Protein AF-A0A497PAF9-F1 (afdb_monomer_lite)

Structure (mmCIF, N/CA/C/O backbone):
data_AF-A0A497PAF9-F1
#
_entry.id   AF-A0A497PAF9-F1
#
loop_
_atom_site.group_PDB
_atom_site.id
_atom_site.type_symbol
_atom_site.label_atom_id
_atom_site.label_alt_id
_atom_site.label_comp_id
_atom_site.label_asym_id
_atom_site.label_entity_id
_atom_site.label_seq_id
_atom_site.pdbx_PDB_ins_code
_atom_site.Cartn_x
_atom_site.Cartn_y
_atom_site.Cartn_z
_atom_site.occupancy
_atom_site.B_iso_or_equiv
_atom_site.auth_seq_id
_atom_site.auth_comp_id
_atom_site.auth_asym_id
_atom_site.auth_atom_id
_atom_site.pdbx_PDB_model_num
ATOM 1 N N . MET A 1 1 ? -5.272 15.429 14.219 1.00 51.84 1 MET A N 1
ATOM 2 C CA . MET A 1 1 ? -5.024 14.332 13.254 1.00 51.84 1 MET A CA 1
ATOM 3 C C . MET A 1 1 ? -3.527 14.137 13.136 1.00 51.84 1 MET A C 1
ATOM 5 O O . MET A 1 1 ? -2.865 14.994 12.564 1.00 51.84 1 MET A O 1
ATOM 9 N N . ASP A 1 2 ? -3.002 13.036 13.663 1.00 63.50 2 ASP A N 1
ATOM 10 C CA . ASP A 1 2 ? -1.600 12.676 13.465 1.00 63.50 2 ASP A CA 1
ATOM 11 C C . ASP A 1 2 ? -1.443 11.934 12.138 1.00 63.50 2 ASP A C 1
ATOM 13 O O . ASP A 1 2 ? -2.053 10.882 11.912 1.00 63.50 2 ASP A O 1
ATOM 17 N N . VAL A 1 3 ? -0.644 12.513 11.240 1.00 70.69 3 VAL A N 1
ATOM 18 C CA . VAL A 1 3 ? -0.299 11.922 9.945 1.00 70.69 3 VAL A CA 1
ATOM 19 C C . VAL A 1 3 ? 1.195 11.650 9.936 1.00 70.69 3 VAL A C 1
ATOM 21 O O . VAL A 1 3 ? 2.007 12.558 9.771 1.00 70.69 3 VAL A O 1
ATOM 24 N N . THR A 1 4 ? 1.565 10.384 10.072 1.00 79.50 4 THR A N 1
ATOM 25 C CA . THR A 1 4 ? 2.948 9.945 9.922 1.00 79.50 4 THR A CA 1
ATOM 26 C C . THR A 1 4 ? 3.205 9.601 8.463 1.00 79.50 4 THR A C 1
ATOM 28 O O . THR A 1 4 ? 2.485 8.813 7.845 1.00 79.50 4 THR A O 1
ATOM 31 N N . ARG A 1 5 ? 4.253 10.194 7.894 1.00 81.50 5 ARG A N 1
ATOM 32 C CA . ARG A 1 5 ? 4.698 9.929 6.525 1.00 81.50 5 ARG A CA 1
ATOM 33 C C . ARG A 1 5 ? 6.059 9.269 6.589 1.00 81.50 5 ARG A C 1
ATOM 35 O O . ARG A 1 5 ? 6.952 9.790 7.248 1.00 81.50 5 ARG A O 1
ATOM 42 N N . ASN A 1 6 ? 6.207 8.136 5.920 1.00 81.06 6 ASN A N 1
ATOM 43 C CA . ASN A 1 6 ? 7.477 7.437 5.836 1.00 81.06 6 ASN A CA 1
ATOM 44 C C . ASN A 1 6 ? 7.742 7.033 4.385 1.00 81.06 6 ASN A C 1
ATOM 46 O O . ASN A 1 6 ? 6.886 6.436 3.729 1.00 81.06 6 ASN A O 1
ATOM 50 N N . GLU A 1 7 ? 8.911 7.395 3.871 1.00 83.31 7 GLU A N 1
ATOM 51 C CA . GLU A 1 7 ? 9.365 7.019 2.537 1.00 83.31 7 GLU A CA 1
ATOM 52 C C . GLU A 1 7 ? 10.532 6.053 2.679 1.00 83.31 7 GLU A C 1
ATOM 54 O O . GLU A 1 7 ? 11.501 6.322 3.384 1.00 83.31 7 GLU A O 1
ATOM 59 N N . LEU A 1 8 ? 10.430 4.920 1.997 1.00 82.38 8 LEU A N 1
ATOM 60 C CA . LEU A 1 8 ? 11.410 3.859 2.070 1.00 82.38 8 LEU A CA 1
ATOM 61 C C . LEU A 1 8 ? 11.698 3.341 0.666 1.00 82.38 8 LEU A C 1
ATOM 63 O O . LEU A 1 8 ? 10.792 3.024 -0.105 1.00 82.38 8 LEU A O 1
ATOM 67 N N . VAL A 1 9 ? 12.978 3.270 0.315 1.00 82.88 9 VAL A N 1
ATOM 68 C CA . VAL A 1 9 ? 13.419 2.706 -0.962 1.00 82.88 9 VAL A CA 1
ATOM 69 C C . VAL A 1 9 ? 13.842 1.270 -0.710 1.00 82.88 9 VAL A C 1
ATOM 71 O O . VAL A 1 9 ? 14.755 1.011 0.068 1.00 82.88 9 VAL A O 1
ATOM 74 N N . LEU A 1 10 ? 13.157 0.332 -1.354 1.00 82.44 10 LEU A N 1
ATOM 75 C CA . LEU A 1 10 ? 13.410 -1.095 -1.234 1.00 82.44 10 LEU A CA 1
ATOM 76 C C . LEU A 1 10 ? 13.972 -1.641 -2.540 1.00 82.44 10 LEU A C 1
ATOM 78 O O . LEU A 1 10 ? 13.489 -1.338 -3.630 1.00 82.44 10 LEU A O 1
ATOM 82 N N . HIS A 1 11 ? 14.959 -2.521 -2.428 1.00 82.00 11 HIS A N 1
ATOM 83 C CA . HIS A 1 11 ? 15.506 -3.250 -3.567 1.00 82.00 11 HIS A CA 1
ATOM 84 C C . HIS A 1 11 ? 14.676 -4.508 -3.867 1.00 82.00 11 HIS A C 1
ATOM 86 O O . HIS A 1 11 ? 15.163 -5.631 -3.777 1.00 82.00 11 HIS A O 1
ATOM 92 N N . TRP A 1 12 ? 13.385 -4.325 -4.155 1.00 82.12 12 TRP A N 1
ATOM 93 C CA . TRP A 1 12 ? 12.446 -5.411 -4.447 1.00 82.12 12 TRP A CA 1
ATOM 94 C C . TRP A 1 12 ? 11.593 -5.062 -5.670 1.00 82.12 12 TRP A C 1
ATOM 96 O O . TRP A 1 12 ? 11.349 -3.889 -5.943 1.00 82.12 12 TRP A O 1
ATOM 106 N N . ASN A 1 13 ? 11.105 -6.077 -6.388 1.00 84.06 13 ASN A N 1
ATOM 107 C CA . ASN A 1 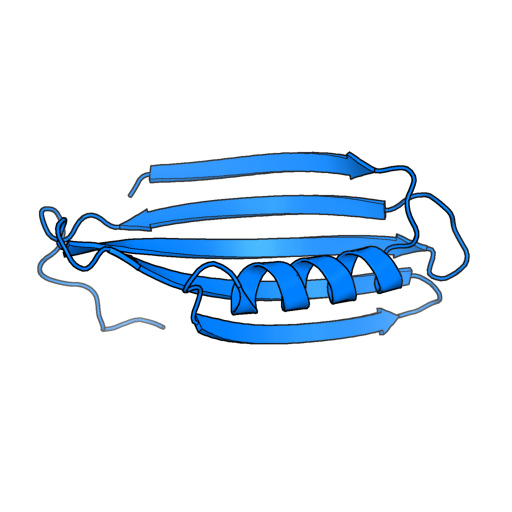13 ? 10.137 -5.890 -7.467 1.00 84.06 13 ASN A CA 1
ATOM 108 C C . ASN A 1 13 ? 8.825 -5.238 -6.947 1.00 84.06 13 ASN A C 1
ATOM 110 O O . ASN A 1 13 ? 8.155 -5.804 -6.071 1.00 84.06 13 ASN A O 1
ATOM 114 N N . PRO A 1 14 ? 8.407 -4.085 -7.493 1.00 85.50 14 PRO A N 1
ATOM 115 C CA . PRO A 1 14 ? 7.270 -3.326 -6.971 1.00 85.50 14 PRO A CA 1
ATOM 116 C C . PRO A 1 14 ? 5.936 -4.093 -7.042 1.00 85.50 14 PRO A C 1
ATOM 118 O O . PRO A 1 14 ? 5.116 -3.980 -6.129 1.00 85.50 14 PRO A O 1
ATOM 121 N N . ARG A 1 15 ? 5.744 -4.951 -8.053 1.00 84.38 15 ARG A N 1
ATOM 122 C CA . ARG A 1 15 ? 4.538 -5.780 -8.219 1.00 84.38 15 ARG A CA 1
ATOM 123 C C . ARG A 1 15 ? 4.430 -6.854 -7.140 1.00 84.38 15 ARG A C 1
ATOM 125 O O . ARG A 1 15 ? 3.366 -7.060 -6.554 1.00 84.38 15 ARG A O 1
ATOM 132 N N . VAL A 1 16 ? 5.547 -7.517 -6.841 1.00 86.94 16 VAL A N 1
ATOM 133 C CA . VAL A 1 16 ? 5.610 -8.521 -5.767 1.00 86.94 16 VAL A CA 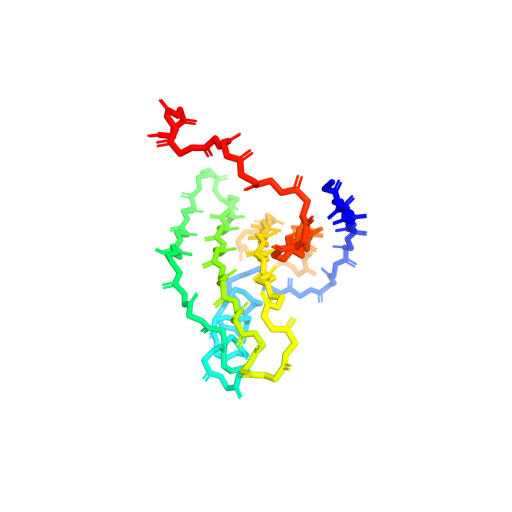1
ATOM 134 C C . VAL A 1 16 ? 5.384 -7.854 -4.414 1.00 86.94 16 VAL A C 1
ATOM 136 O O . VAL A 1 16 ? 4.646 -8.383 -3.582 1.00 86.94 16 VAL A O 1
ATOM 139 N N . LEU A 1 17 ? 5.976 -6.675 -4.204 1.00 87.31 17 LEU A N 1
ATOM 140 C CA . LEU A 1 17 ? 5.805 -5.916 -2.971 1.00 87.31 17 LEU A CA 1
ATOM 141 C C . LEU A 1 17 ? 4.336 -5.526 -2.751 1.00 87.31 17 LEU A C 1
ATOM 143 O O . LEU A 1 17 ? 3.802 -5.738 -1.665 1.00 87.31 17 LEU A O 1
ATOM 147 N N . PHE A 1 18 ? 3.665 -5.043 -3.800 1.00 87.94 18 PHE A N 1
ATOM 148 C CA . PHE A 1 18 ? 2.239 -4.718 -3.773 1.00 87.94 18 PHE A CA 1
ATOM 149 C C . PHE A 1 18 ? 1.383 -5.926 -3.375 1.00 87.94 18 PHE A C 1
ATOM 151 O O . PHE A 1 18 ? 0.555 -5.831 -2.469 1.00 87.94 18 PHE A O 1
ATOM 158 N N . SER A 1 19 ? 1.625 -7.090 -3.985 1.00 87.94 19 SER A N 1
ATOM 159 C CA . SER A 1 19 ? 0.891 -8.315 -3.650 1.00 87.94 19 SER A CA 1
ATOM 160 C C . SER A 1 19 ? 1.132 -8.765 -2.205 1.00 87.94 19 SER A C 1
ATOM 162 O O . SER A 1 19 ? 0.189 -9.162 -1.518 1.00 87.94 19 SER A O 1
ATOM 164 N N . LYS A 1 20 ? 2.377 -8.681 -1.716 1.00 88.19 20 LYS A N 1
ATOM 165 C CA . LYS A 1 20 ? 2.719 -9.018 -0.325 1.00 88.19 20 LYS A CA 1
ATOM 166 C C . LYS A 1 20 ? 2.033 -8.090 0.670 1.00 88.19 20 LYS A C 1
ATOM 168 O O . LYS A 1 20 ? 1.515 -8.557 1.679 1.00 88.19 20 LYS A O 1
ATOM 173 N N . ILE A 1 21 ? 1.995 -6.794 0.376 1.00 86.44 21 ILE A N 1
ATOM 174 C CA . ILE A 1 21 ? 1.325 -5.806 1.224 1.00 86.44 21 ILE A CA 1
ATOM 175 C C . ILE A 1 21 ? -0.181 -6.070 1.257 1.00 86.44 21 ILE A C 1
ATOM 177 O O . ILE A 1 21 ? -0.771 -6.078 2.332 1.00 86.44 21 ILE A O 1
ATOM 181 N N . LYS A 1 22 ? -0.798 -6.384 0.114 1.00 85.94 22 LYS A N 1
ATOM 182 C CA . LYS A 1 22 ? -2.217 -6.762 0.062 1.00 85.94 22 LYS A CA 1
ATOM 183 C C . LYS A 1 22 ? -2.518 -7.971 0.960 1.00 85.94 22 LYS A C 1
ATOM 185 O O . LYS A 1 22 ? -3.473 -7.935 1.732 1.00 85.94 22 LYS A O 1
ATOM 190 N N . ALA A 1 23 ? -1.677 -9.005 0.908 1.00 86.75 23 ALA A N 1
ATOM 191 C CA . ALA A 1 23 ? -1.801 -10.171 1.782 1.00 86.75 23 ALA A CA 1
ATOM 192 C C . ALA A 1 23 ? -1.586 -9.818 3.266 1.00 86.75 23 ALA A C 1
ATOM 194 O O . ALA A 1 23 ? -2.315 -10.303 4.126 1.00 86.75 23 ALA A O 1
ATOM 195 N N . PHE A 1 24 ? -0.632 -8.936 3.576 1.00 84.75 24 PHE A N 1
ATOM 196 C CA . PHE A 1 24 ? -0.378 -8.471 4.942 1.00 84.75 24 PHE A CA 1
ATOM 197 C C . PHE A 1 24 ? -1.565 -7.707 5.540 1.00 84.75 24 PHE A C 1
ATOM 199 O O . PHE A 1 24 ? -1.862 -7.852 6.721 1.00 84.75 24 PHE A O 1
ATOM 206 N N . PHE A 1 25 ? -2.272 -6.911 4.737 1.00 83.62 25 PHE A N 1
ATOM 207 C CA . PHE A 1 25 ? -3.460 -6.192 5.203 1.00 83.62 25 PHE A CA 1
ATOM 208 C C . PHE A 1 25 ? -4.581 -7.167 5.572 1.00 83.62 25 PHE A C 1
ATOM 210 O O . PHE A 1 25 ? -5.160 -7.053 6.653 1.00 83.62 25 PHE A O 1
ATOM 217 N N . ALA A 1 26 ? -4.808 -8.180 4.729 1.00 79.19 26 ALA A N 1
ATOM 218 C CA . ALA A 1 26 ? -5.798 -9.221 4.986 1.00 79.19 26 ALA A CA 1
ATOM 219 C C . ALA A 1 26 ? -5.518 -10.011 6.280 1.00 79.19 26 ALA A C 1
ATOM 221 O O . ALA A 1 26 ? -6.456 -10.408 6.964 1.00 79.19 26 ALA A O 1
ATOM 222 N N . THR A 1 27 ? -4.250 -10.204 6.663 1.00 82.62 27 THR A N 1
ATOM 223 C CA . THR A 1 27 ? -3.887 -10.935 7.893 1.00 82.62 27 THR A CA 1
ATOM 224 C C . THR A 1 27 ? -3.892 -10.077 9.161 1.00 82.62 27 THR A C 1
ATOM 226 O O . THR A 1 27 ? -3.840 -10.619 10.263 1.00 82.62 27 THR A O 1
ATOM 229 N N . ARG A 1 28 ? -3.946 -8.744 9.045 1.00 74.94 28 ARG A N 1
ATOM 230 C CA . ARG A 1 28 ? -3.759 -7.806 10.170 1.00 74.94 28 ARG A CA 1
ATOM 231 C C . ARG A 1 28 ? -5.023 -7.042 10.578 1.00 74.94 28 ARG A C 1
ATOM 233 O O . ARG A 1 28 ? -4.906 -5.985 11.189 1.00 74.94 28 ARG A O 1
ATOM 240 N N . ASN A 1 29 ? -6.217 -7.569 10.288 1.00 77.12 29 ASN A N 1
ATOM 241 C CA . ASN A 1 29 ? -7.503 -6.889 10.528 1.00 77.12 29 ASN A CA 1
ATOM 242 C C . ASN A 1 29 ? -7.620 -5.519 9.830 1.00 77.12 29 ASN A C 1
ATOM 244 O O . ASN A 1 29 ? -8.387 -4.662 10.267 1.00 77.12 29 ASN A O 1
ATOM 248 N N . PHE A 1 30 ? -6.876 -5.298 8.742 1.00 81.56 30 PHE A N 1
ATOM 249 C CA . PHE A 1 30 ? -7.076 -4.116 7.911 1.00 81.56 30 PHE A CA 1
ATOM 250 C C . PHE A 1 30 ? -8.118 -4.428 6.846 1.00 81.56 30 PHE A C 1
ATOM 252 O O . PHE A 1 30 ? -7.936 -5.309 6.005 1.00 81.56 30 PHE A O 1
ATOM 259 N N . HIS A 1 31 ? -9.198 -3.661 6.850 1.00 83.94 31 HIS A N 1
ATOM 260 C CA . HIS A 1 31 ? -10.162 -3.658 5.771 1.00 83.94 31 HIS A CA 1
ATOM 261 C C . HIS A 1 31 ? -9.586 -2.880 4.586 1.00 83.94 31 HIS A C 1
ATOM 263 O O . HIS A 1 31 ? -9.276 -1.694 4.704 1.00 83.94 31 HIS A O 1
ATOM 269 N N . ILE A 1 32 ? -9.395 -3.542 3.445 1.00 86.06 32 ILE A N 1
ATOM 270 C CA . ILE A 1 32 ? -8.874 -2.897 2.234 1.00 86.06 32 ILE A CA 1
ATOM 271 C C . ILE A 1 32 ? -10.013 -2.105 1.591 1.00 86.06 32 ILE A C 1
ATOM 273 O O . ILE A 1 32 ? -10.951 -2.689 1.063 1.00 86.06 32 ILE A O 1
ATOM 277 N N . VAL A 1 33 ? -9.907 -0.778 1.627 1.00 86.44 33 VAL A N 1
ATOM 278 C CA . VAL A 1 33 ? -10.889 0.143 1.032 1.00 86.44 33 VAL A CA 1
ATOM 279 C C . VAL A 1 33 ? -10.634 0.301 -0.464 1.00 86.44 33 VAL A C 1
ATOM 281 O O . VAL A 1 33 ? -11.560 0.390 -1.261 1.00 86.44 33 VAL A O 1
ATOM 284 N N . GLU A 1 34 ? -9.363 0.339 -0.861 1.00 86.31 34 GLU A N 1
ATOM 285 C CA . GLU A 1 34 ? -8.979 0.493 -2.260 1.00 86.31 34 GLU A CA 1
ATOM 286 C C . GLU A 1 34 ? -7.636 -0.188 -2.509 1.00 86.31 34 GLU A C 1
ATOM 288 O O . GLU A 1 34 ? -6.694 -0.037 -1.733 1.00 86.31 34 GLU A O 1
ATOM 293 N N . ALA A 1 35 ? -7.527 -0.914 -3.615 1.00 88.25 35 ALA A N 1
ATOM 294 C CA . ALA A 1 35 ? -6.260 -1.428 -4.109 1.00 88.25 35 ALA A CA 1
ATOM 295 C C . ALA A 1 35 ? -6.231 -1.229 -5.623 1.00 88.25 35 ALA A C 1
ATOM 297 O O . ALA A 1 35 ? -6.913 -1.942 -6.355 1.00 88.25 35 ALA A O 1
ATOM 298 N N . LYS A 1 36 ? -5.457 -0.244 -6.075 1.00 90.12 36 LYS A N 1
ATOM 299 C CA . LYS A 1 36 ? -5.252 0.065 -7.491 1.00 90.12 36 LYS A CA 1
ATOM 300 C C . LYS A 1 36 ? -3.797 -0.178 -7.843 1.00 90.12 36 LYS A C 1
ATOM 302 O O . LYS A 1 36 ? -2.910 0.146 -7.057 1.00 90.12 36 LYS A O 1
ATOM 307 N N . ALA A 1 37 ? -3.563 -0.781 -8.994 1.00 88.12 37 ALA A N 1
ATOM 308 C CA . ALA A 1 37 ? -2.233 -0.981 -9.530 1.00 88.12 37 ALA A CA 1
ATOM 309 C C . ALA A 1 37 ? -2.298 -0.738 -11.026 1.00 88.12 37 ALA A C 1
ATOM 311 O O . ALA A 1 37 ? -3.066 -1.393 -11.724 1.00 88.12 37 ALA A O 1
ATOM 312 N N . ASP A 1 38 ? -1.469 0.184 -11.478 1.00 88.50 38 ASP A N 1
ATOM 313 C CA . ASP A 1 38 ? -1.371 0.594 -12.861 1.00 88.50 38 ASP A CA 1
ATOM 314 C C . ASP A 1 38 ? 0.091 0.533 -13.275 1.00 88.50 38 ASP A C 1
ATOM 316 O O . ASP A 1 38 ? 0.992 0.877 -12.508 1.00 88.50 38 ASP A O 1
ATOM 320 N N . THR A 1 39 ? 0.332 0.107 -14.505 1.00 85.19 39 THR A N 1
ATOM 321 C CA . THR A 1 39 ? 1.653 0.188 -15.117 1.00 85.19 39 THR A CA 1
ATOM 322 C C . THR A 1 39 ? 1.560 1.194 -16.248 1.00 85.19 39 THR A C 1
ATOM 324 O O . THR A 1 39 ? 0.886 0.946 -17.244 1.00 85.19 39 THR A O 1
ATOM 327 N N . VAL A 1 40 ? 2.235 2.333 -16.102 1.00 84.88 40 VAL A N 1
ATOM 328 C CA . VAL A 1 40 ? 2.263 3.386 -17.123 1.00 84.88 40 VAL A CA 1
ATOM 329 C C . VAL A 1 40 ? 3.704 3.567 -17.577 1.00 84.88 40 VAL A C 1
ATOM 331 O O . VAL A 1 40 ? 4.593 3.804 -16.761 1.00 84.88 40 VAL A O 1
ATOM 334 N N . SER A 1 41 ? 3.947 3.423 -18.881 1.00 80.94 41 SER A N 1
ATOM 335 C CA . SER A 1 41 ? 5.265 3.632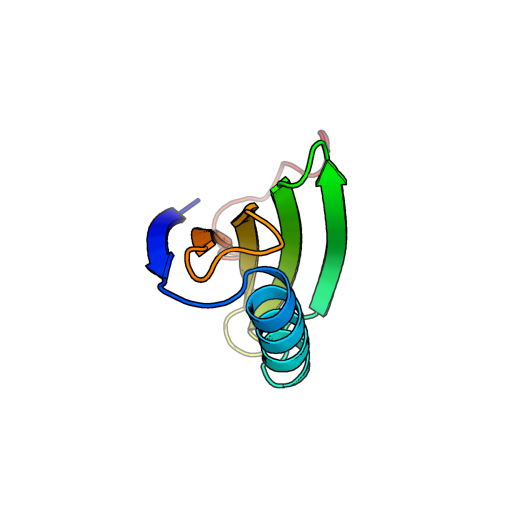 -19.503 1.00 80.94 41 SER A CA 1
ATOM 336 C C . SER A 1 41 ? 6.405 2.811 -18.871 1.00 80.94 41 SER A C 1
ATOM 338 O O . SER A 1 41 ? 7.509 3.314 -18.677 1.00 80.94 41 SER A O 1
ATOM 340 N N . GLY A 1 42 ? 6.140 1.550 -18.503 1.00 81.38 42 GLY A N 1
ATOM 341 C CA . GLY A 1 42 ? 7.125 0.658 -17.867 1.00 81.38 42 GLY A CA 1
ATOM 342 C C . GLY A 1 42 ? 7.399 0.954 -16.385 1.00 81.38 42 GLY A C 1
ATOM 343 O O . GLY A 1 42 ? 8.287 0.345 -15.782 1.00 81.38 42 GLY A O 1
ATOM 344 N N . ILE A 1 43 ? 6.639 1.870 -15.779 1.00 85.25 43 ILE A N 1
ATOM 345 C CA . ILE A 1 43 ? 6.680 2.176 -14.350 1.00 85.25 43 ILE A CA 1
ATOM 346 C C . ILE A 1 43 ? 5.419 1.609 -13.704 1.00 85.25 43 ILE A C 1
ATOM 348 O O . ILE A 1 43 ? 4.300 2.033 -13.991 1.00 85.25 43 ILE A O 1
ATOM 352 N N . PHE A 1 44 ? 5.612 0.661 -12.795 1.00 87.38 44 PHE A N 1
ATOM 353 C CA . PHE A 1 44 ? 4.565 0.156 -11.925 1.00 87.38 44 PHE A CA 1
ATOM 354 C C . PHE A 1 44 ? 4.235 1.197 -10.853 1.00 87.38 44 PHE A C 1
ATOM 356 O O . PHE A 1 44 ? 5.125 1.684 -10.153 1.00 87.38 44 PHE A O 1
ATOM 363 N N . SER A 1 45 ? 2.951 1.498 -10.696 1.00 89.06 45 SER A N 1
ATOM 364 C CA . SER A 1 45 ? 2.389 2.396 -9.693 1.00 89.06 45 SER A CA 1
ATOM 365 C C . SER A 1 45 ? 1.206 1.719 -9.005 1.00 89.06 45 SER A C 1
ATOM 367 O O . SER A 1 45 ? 0.133 1.566 -9.573 1.00 89.06 45 SER A O 1
ATOM 369 N N . GLY A 1 46 ? 1.398 1.310 -7.757 1.00 89.19 46 GLY A N 1
ATOM 370 C CA . GLY A 1 46 ? 0.370 0.716 -6.912 1.00 89.19 46 GLY A CA 1
ATOM 371 C C . GLY A 1 46 ? -0.019 1.635 -5.761 1.00 89.19 46 GLY A C 1
ATOM 372 O O . GLY A 1 46 ? 0.844 2.183 -5.083 1.00 89.19 46 GLY A O 1
ATOM 373 N N . ALA A 1 47 ? -1.313 1.767 -5.495 1.00 89.69 47 ALA A N 1
ATOM 374 C CA . ALA A 1 47 ? -1.860 2.427 -4.319 1.00 89.69 47 ALA A CA 1
ATOM 375 C C . ALA A 1 47 ? -2.775 1.463 -3.552 1.00 89.69 47 ALA A C 1
ATOM 377 O O . ALA A 1 47 ? -3.720 0.909 -4.113 1.00 89.69 47 ALA A O 1
ATOM 378 N N . ILE A 1 48 ? -2.509 1.277 -2.260 1.00 90.25 48 ILE A N 1
ATOM 379 C CA . ILE A 1 48 ? -3.330 0.472 -1.350 1.00 90.25 48 ILE A CA 1
ATOM 380 C C . ILE A 1 48 ? -3.803 1.374 -0.216 1.00 90.25 48 ILE A C 1
ATOM 382 O O . ILE A 1 48 ? -2.994 2.012 0.456 1.00 90.25 48 ILE A O 1
ATOM 386 N N . LYS A 1 49 ? -5.113 1.418 0.006 1.00 89.06 49 LYS A N 1
ATOM 387 C CA . LYS A 1 49 ? -5.755 2.043 1.158 1.00 89.06 49 LYS A CA 1
ATOM 388 C C . LYS A 1 49 ? -6.351 0.946 2.023 1.00 89.06 49 LYS A C 1
ATOM 390 O O . LYS A 1 49 ? -7.160 0.151 1.545 1.00 89.06 49 LYS A O 1
ATOM 395 N N . GLY A 1 50 ? -5.987 0.929 3.294 1.00 86.62 50 GLY A N 1
ATOM 396 C CA . GLY A 1 50 ? -6.627 0.077 4.281 1.00 86.62 50 GLY A CA 1
ATOM 397 C C . GLY A 1 50 ? -7.009 0.850 5.524 1.00 86.62 50 GLY A C 1
ATOM 398 O O . GLY A 1 50 ? -6.374 1.840 5.879 1.00 86.62 50 GLY A O 1
ATOM 399 N N . LEU A 1 51 ? -8.060 0.381 6.173 1.00 85.69 51 LEU A N 1
ATOM 400 C CA . LEU A 1 51 ? -8.597 0.942 7.393 1.00 85.69 51 LEU A CA 1
ATOM 401 C C . LEU A 1 51 ? -8.675 -0.166 8.439 1.00 85.69 51 LEU A C 1
ATOM 403 O O . LEU A 1 51 ? -9.221 -1.232 8.176 1.00 85.69 51 LEU A O 1
ATOM 407 N N . ALA A 1 52 ? -8.112 0.077 9.613 1.00 83.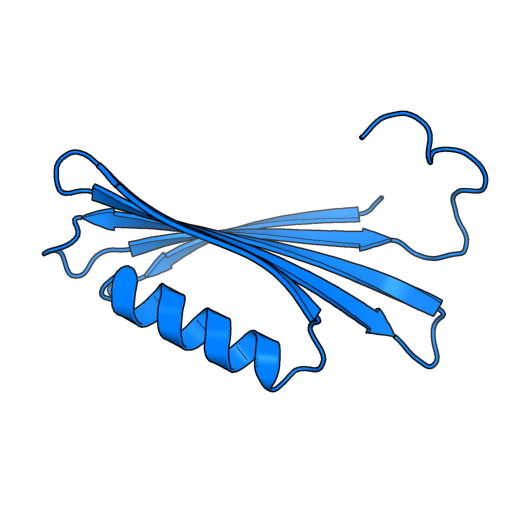94 52 ALA A N 1
ATOM 408 C CA . ALA A 1 52 ? -8.260 -0.791 10.770 1.00 83.94 52 ALA A CA 1
ATOM 409 C C . ALA A 1 52 ? -8.974 -0.030 11.881 1.00 83.94 52 ALA A C 1
ATOM 411 O O . ALA A 1 52 ? -8.661 1.130 12.156 1.00 83.94 52 ALA A O 1
ATOM 412 N N . GLU A 1 53 ? -9.913 -0.698 12.539 1.00 80.06 53 GLU A N 1
ATOM 413 C CA . GLU A 1 53 ? -10.594 -0.171 13.715 1.00 80.06 53 GLU A CA 1
ATOM 414 C C . GLU A 1 53 ? -10.180 -0.973 14.950 1.00 80.06 53 GLU A C 1
ATOM 416 O O . GLU A 1 53 ? -10.286 -2.201 14.997 1.00 80.06 53 GLU A O 1
ATOM 421 N N . GLY A 1 54 ? -9.670 -0.274 15.962 1.00 74.31 54 GLY A N 1
ATOM 422 C CA . GLY A 1 54 ? -9.313 -0.873 17.236 1.00 74.31 54 GLY A CA 1
ATOM 423 C C . GLY A 1 54 ? -10.558 -1.161 18.069 1.00 74.31 54 GLY A C 1
ATOM 424 O O . GLY A 1 54 ? -11.106 -0.247 18.680 1.00 74.31 54 GLY A O 1
ATOM 425 N N . LYS A 1 55 ? -10.938 -2.441 18.179 1.00 65.06 55 LYS A N 1
ATOM 426 C CA . LYS A 1 55 ? -12.110 -2.920 18.944 1.00 65.06 55 LYS A CA 1
ATOM 427 C C . LYS A 1 55 ? -12.187 -2.409 20.394 1.00 65.06 55 LYS A C 1
ATOM 429 O O . LYS A 1 55 ? -13.273 -2.336 20.951 1.00 65.06 55 LYS A O 1
ATOM 434 N N . HIS A 1 56 ? -11.053 -2.114 21.030 1.00 59.25 56 HIS A N 1
ATOM 435 C CA . HIS A 1 56 ? -10.987 -1.710 22.445 1.00 59.25 56 HIS A CA 1
ATOM 436 C C . HIS A 1 56 ? -10.694 -0.230 22.684 1.00 59.25 56 HIS A C 1
ATOM 438 O O . HIS A 1 56 ? -10.951 0.266 23.773 1.00 59.25 56 HIS A O 1
ATOM 444 N N . THR A 1 57 ? -10.140 0.481 21.706 1.00 64.50 57 THR A N 1
ATOM 445 C CA . THR A 1 57 ? -9.695 1.868 21.902 1.00 64.50 57 THR A CA 1
ATOM 446 C C . THR A 1 57 ? -10.564 2.877 21.159 1.00 64.50 57 THR A C 1
ATOM 448 O O . THR A 1 57 ? -10.352 4.075 21.317 1.00 64.50 57 THR A O 1
ATOM 451 N N . GLY A 1 58 ? -11.491 2.417 20.306 1.00 65.31 58 GLY A N 1
ATOM 452 C CA . GLY A 1 58 ? -12.272 3.276 19.409 1.00 65.31 58 GLY A CA 1
ATOM 453 C C . GLY A 1 58 ? -11.411 4.027 18.386 1.00 65.31 58 GLY A C 1
ATOM 454 O O . GLY A 1 58 ? -11.905 4.881 17.659 1.00 65.31 58 GLY A O 1
ATOM 455 N N . LYS A 1 59 ? -10.102 3.746 18.321 1.00 73.44 59 LYS A N 1
ATOM 456 C CA . LYS A 1 59 ? -9.180 4.412 17.400 1.00 73.44 59 LYS A CA 1
ATOM 457 C C . LYS A 1 59 ? -9.313 3.788 16.019 1.00 73.44 59 LYS A C 1
ATOM 459 O O . LYS A 1 59 ? -9.236 2.567 15.874 1.00 73.44 59 LYS A O 1
ATOM 464 N N . ARG A 1 60 ? -9.451 4.635 15.006 1.00 80.75 60 ARG A N 1
ATOM 465 C CA . ARG A 1 60 ? -9.425 4.248 13.598 1.00 80.75 60 ARG A CA 1
ATOM 466 C C . ARG A 1 60 ? -8.064 4.601 13.021 1.00 80.75 60 ARG A C 1
ATOM 468 O O . ARG A 1 60 ? -7.578 5.716 13.182 1.00 80.75 60 ARG A O 1
ATOM 475 N N . VAL A 1 61 ? -7.433 3.647 12.356 1.00 83.69 61 VAL A N 1
ATOM 476 C CA . VAL A 1 61 ? -6.150 3.837 11.680 1.00 83.69 61 VAL A CA 1
ATOM 477 C C . VAL A 1 61 ? -6.375 3.647 10.193 1.00 83.69 61 VAL A C 1
ATOM 479 O O . VAL A 1 61 ? -6.726 2.559 9.744 1.00 83.69 61 VAL A O 1
ATOM 482 N N . ALA A 1 62 ? -6.155 4.707 9.427 1.00 85.12 62 ALA A N 1
ATOM 483 C CA . ALA A 1 62 ? -6.123 4.654 7.979 1.00 85.12 62 ALA A CA 1
ATOM 484 C C . ALA A 1 62 ? -4.666 4.567 7.519 1.00 85.12 62 ALA A C 1
ATOM 486 O O . ALA A 1 62 ? -3.814 5.352 7.928 1.00 85.12 62 ALA A O 1
ATOM 487 N N . VAL A 1 63 ? -4.370 3.614 6.646 1.00 84.50 63 VAL A N 1
ATOM 488 C CA . VAL A 1 63 ? -3.050 3.432 6.050 1.00 84.50 63 VAL A CA 1
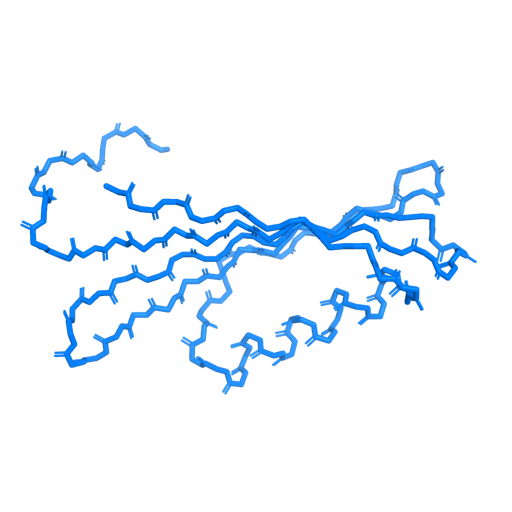ATOM 489 C C . VAL A 1 63 ? -3.191 3.545 4.544 1.00 84.50 63 VAL A C 1
ATOM 491 O O . VAL A 1 63 ? -4.001 2.856 3.927 1.00 84.50 63 VAL A O 1
ATOM 494 N N . ARG A 1 64 ? -2.379 4.405 3.938 1.00 86.69 64 ARG A N 1
ATOM 495 C CA . ARG A 1 64 ? -2.283 4.583 2.496 1.00 86.69 64 ARG A CA 1
ATOM 496 C C . ARG A 1 64 ? -0.848 4.337 2.064 1.00 86.69 64 ARG A C 1
ATOM 498 O O . ARG A 1 64 ? 0.052 5.095 2.407 1.00 86.69 64 ARG A O 1
ATOM 505 N N . ILE A 1 65 ? -0.637 3.271 1.310 1.00 87.12 65 ILE A N 1
ATOM 506 C CA . ILE A 1 65 ? 0.674 2.878 0.805 1.00 87.12 65 ILE A CA 1
ATOM 507 C C . ILE A 1 65 ? 0.693 3.115 -0.693 1.00 87.12 65 ILE A C 1
ATOM 509 O O . ILE A 1 65 ? -0.152 2.603 -1.420 1.00 87.12 65 ILE A O 1
ATOM 513 N N . PHE A 1 66 ? 1.676 3.877 -1.143 1.00 88.25 66 PHE A N 1
ATOM 514 C CA . PHE A 1 66 ? 2.001 4.053 -2.544 1.00 88.25 66 PHE A CA 1
ATOM 515 C C . PHE A 1 66 ? 3.307 3.338 -2.842 1.00 88.25 66 PHE A C 1
ATOM 517 O O . PHE A 1 66 ? 4.298 3.512 -2.140 1.00 88.25 66 PHE A O 1
ATOM 524 N N . ILE A 1 67 ? 3.315 2.541 -3.893 1.00 88.44 67 ILE A N 1
ATOM 525 C CA . ILE A 1 67 ? 4.464 1.775 -4.353 1.00 88.44 67 ILE A CA 1
ATOM 526 C C . ILE A 1 67 ? 4.688 2.201 -5.787 1.00 88.44 67 ILE A C 1
ATOM 528 O O . ILE A 1 67 ? 3.800 2.046 -6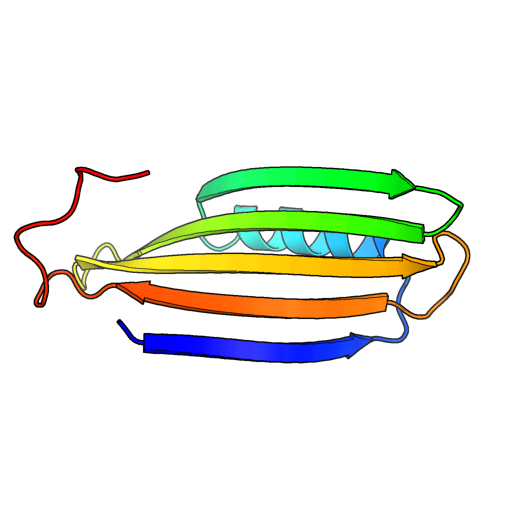.616 1.00 88.44 67 ILE A O 1
ATOM 532 N N . THR A 1 68 ? 5.854 2.747 -6.087 1.00 86.94 68 THR A N 1
ATOM 533 C CA . THR A 1 68 ? 6.218 3.146 -7.442 1.00 86.94 68 THR A CA 1
ATOM 534 C C . THR A 1 68 ? 7.582 2.585 -7.793 1.00 86.94 68 THR A C 1
ATOM 536 O O . THR A 1 68 ? 8.481 2.520 -6.956 1.00 86.94 68 THR A O 1
ATOM 539 N N . GLY A 1 69 ? 7.769 2.142 -9.027 1.00 86.31 69 GLY A N 1
ATOM 540 C CA . GLY A 1 69 ? 9.068 1.653 -9.470 1.00 86.31 69 GLY A CA 1
ATOM 541 C C . GLY A 1 69 ? 9.035 1.095 -10.884 1.00 86.31 69 GLY A C 1
ATOM 542 O O . GLY A 1 69 ? 7.962 0.773 -11.384 1.00 86.31 69 GLY A O 1
ATOM 543 N N . PRO A 1 70 ? 10.191 0.975 -11.550 1.00 83.75 70 PRO A N 1
ATOM 544 C CA . PRO A 1 70 ? 10.285 0.301 -12.841 1.00 83.75 70 PRO A CA 1
ATOM 545 C C . PRO A 1 70 ? 9.774 -1.144 -12.741 1.00 83.75 70 PRO A C 1
ATOM 547 O O . PRO A 1 70 ? 10.208 -1.893 -11.868 1.00 83.75 70 PRO A O 1
ATOM 550 N N . GLU A 1 71 ? 8.865 -1.542 -13.635 1.00 72.62 71 GLU A N 1
ATOM 551 C CA . GLU A 1 71 ? 8.204 -2.859 -13.608 1.00 72.62 71 GLU A CA 1
ATOM 552 C C . GLU A 1 71 ? 9.209 -4.019 -13.723 1.00 72.62 71 GLU A C 1
ATOM 554 O O . GLU A 1 71 ? 9.107 -5.016 -13.004 1.00 72.62 71 GLU A O 1
ATOM 559 N N . GLY A 1 72 ? 10.214 -3.854 -14.587 1.00 67.94 72 GLY A N 1
ATOM 560 C CA . GLY A 1 72 ? 11.310 -4.808 -14.775 1.00 67.94 72 GLY A CA 1
ATOM 561 C C . GLY A 1 72 ? 12.510 -4.591 -13.849 1.00 67.94 72 GLY A C 1
ATOM 562 O O . GLY A 1 72 ? 13.510 -5.292 -13.977 1.00 67.94 72 GLY A O 1
ATOM 563 N N . GLY A 1 73 ? 12.459 -3.608 -12.945 1.00 71.44 73 GLY A N 1
ATOM 564 C CA . GLY A 1 73 ? 13.584 -3.259 -12.082 1.00 71.44 73 GLY A CA 1
ATOM 565 C C . GLY A 1 73 ? 13.483 -3.844 -10.673 1.00 71.44 73 GLY A C 1
ATOM 566 O O . GLY A 1 73 ? 12.407 -4.021 -10.109 1.00 71.44 73 GLY A O 1
ATOM 567 N N . ASN A 1 74 ? 14.642 -4.056 -10.048 1.00 72.75 74 ASN A N 1
ATOM 568 C CA . ASN A 1 74 ? 14.758 -4.481 -8.647 1.00 72.75 74 ASN A CA 1
ATOM 569 C C . ASN A 1 74 ? 14.811 -3.293 -7.670 1.00 72.75 74 ASN A C 1
ATOM 571 O O . ASN A 1 74 ? 15.458 -3.377 -6.631 1.00 72.75 74 ASN A O 1
ATOM 575 N N . LYS A 1 75 ? 14.199 -2.155 -8.012 1.00 74.50 75 LYS A N 1
ATOM 576 C CA . LYS A 1 75 ? 14.140 -0.959 -7.157 1.00 74.50 75 LYS A CA 1
ATOM 577 C C . LYS A 1 75 ? 12.697 -0.465 -7.096 1.00 74.50 75 LYS A C 1
ATOM 579 O O . LYS A 1 75 ? 12.177 0.021 -8.093 1.00 74.50 75 LYS A O 1
ATOM 584 N N . ALA A 1 76 ? 12.079 -0.552 -5.926 1.00 77.25 76 ALA A N 1
ATOM 585 C CA . ALA A 1 76 ? 10.761 -0.008 -5.633 1.00 77.25 76 ALA A CA 1
ATOM 586 C C . ALA A 1 76 ? 10.889 1.119 -4.604 1.00 77.25 76 ALA A C 1
ATOM 588 O O . ALA A 1 76 ? 11.506 0.959 -3.552 1.00 77.25 76 ALA A O 1
ATOM 589 N N . LYS A 1 77 ? 10.281 2.267 -4.887 1.00 81.06 77 LYS A N 1
ATOM 590 C CA . LYS A 1 77 ? 10.059 3.329 -3.910 1.00 81.06 77 LYS A CA 1
ATOM 591 C C . LYS A 1 77 ? 8.702 3.112 -3.260 1.00 81.06 77 LYS A C 1
ATOM 593 O O . LYS A 1 77 ? 7.690 2.979 -3.942 1.00 81.06 77 LYS A O 1
ATOM 598 N N . VAL A 1 78 ? 8.680 3.082 -1.939 1.00 80.88 78 VAL A N 1
ATOM 599 C CA . VAL A 1 78 ? 7.473 2.866 -1.149 1.00 80.88 78 VAL A CA 1
ATOM 600 C C . VAL A 1 78 ? 7.250 4.094 -0.290 1.00 80.88 78 VAL A C 1
ATOM 602 O O . VAL A 1 78 ? 8.085 4.452 0.532 1.00 80.88 78 VAL A O 1
ATOM 605 N N . LYS A 1 79 ? 6.114 4.752 -0.476 1.00 82.94 79 LYS A N 1
ATOM 606 C CA . LYS A 1 79 ? 5.664 5.855 0.365 1.00 82.94 79 LYS A CA 1
ATOM 607 C C . LYS A 1 79 ? 4.478 5.381 1.183 1.00 82.94 79 LYS A C 1
ATOM 609 O O . LYS A 1 79 ? 3.397 5.144 0.648 1.00 82.94 79 LYS A O 1
ATOM 614 N N . CYS A 1 80 ? 4.682 5.249 2.481 1.00 78.44 80 CYS A N 1
ATOM 615 C CA . CYS A 1 80 ? 3.652 4.887 3.435 1.00 78.44 80 CYS A CA 1
ATOM 616 C C . CYS A 1 80 ? 3.154 6.144 4.146 1.00 78.44 80 CYS A C 1
ATOM 618 O O . CYS A 1 80 ? 3.924 6.896 4.740 1.00 78.44 80 CYS A O 1
ATOM 620 N N . PHE A 1 81 ? 1.847 6.347 4.113 1.00 80.44 81 PHE A N 1
ATOM 621 C CA . PHE A 1 81 ? 1.147 7.386 4.848 1.00 80.44 81 PHE A CA 1
ATOM 622 C C . PHE A 1 81 ? 0.237 6.689 5.849 1.00 80.44 81 PHE A C 1
ATOM 624 O O . PHE A 1 81 ? -0.638 5.917 5.463 1.00 80.44 81 PHE A O 1
ATOM 631 N N . VAL A 1 82 ? 0.460 6.930 7.133 1.00 78.50 82 VAL A N 1
ATOM 632 C CA . VAL A 1 82 ? -0.372 6.401 8.211 1.00 78.50 82 VAL A CA 1
ATOM 633 C C . VAL A 1 82 ? -1.060 7.581 8.872 1.00 78.50 82 VAL A C 1
ATOM 635 O O . VAL A 1 82 ? -0.402 8.512 9.325 1.00 78.50 82 VAL A O 1
ATOM 638 N N . THR A 1 83 ? -2.382 7.533 8.925 1.00 78.56 83 THR A N 1
ATOM 639 C CA . THR A 1 83 ? -3.214 8.528 9.590 1.00 78.56 83 THR A CA 1
ATOM 640 C C . THR A 1 83 ? -3.959 7.843 10.721 1.00 78.56 83 THR A C 1
ATOM 642 O O . THR A 1 83 ? -4.717 6.899 10.493 1.00 78.56 83 THR A O 1
ATOM 645 N N . ILE A 1 84 ? -3.758 8.318 11.945 1.00 70.88 84 ILE A N 1
ATOM 646 C CA . ILE A 1 84 ? -4.476 7.818 13.119 1.00 70.88 84 ILE A CA 1
ATOM 647 C C . ILE A 1 84 ? -5.564 8.836 13.467 1.00 70.88 84 ILE A C 1
ATOM 649 O O . ILE A 1 84 ? -5.283 10.010 13.704 1.00 70.88 84 ILE A O 1
ATOM 653 N N . GLN A 1 85 ? -6.815 8.381 13.479 1.00 65.38 85 GLN A N 1
ATOM 654 C CA . GLN A 1 85 ? -7.971 9.131 13.959 1.00 65.38 85 GLN A CA 1
ATOM 655 C C . GLN A 1 85 ? -8.438 8.530 15.290 1.00 65.38 85 GLN A C 1
ATOM 657 O O . GLN A 1 85 ? -8.962 7.417 15.359 1.00 65.38 85 GLN A O 1
ATOM 662 N N . THR A 1 86 ? -8.226 9.264 16.376 1.00 57.75 86 THR A N 1
ATOM 663 C CA . THR A 1 86 ? -8.822 8.991 17.687 1.00 57.75 86 THR A CA 1
ATOM 664 C C . THR A 1 86 ? -10.261 9.497 17.707 1.00 57.75 86 THR A C 1
ATOM 666 O O . THR A 1 86 ? -10.515 10.643 17.351 1.00 57.75 86 THR A O 1
ATOM 669 N N . PHE A 1 87 ? -11.202 8.674 18.180 1.00 51.06 87 PHE A N 1
ATOM 670 C CA . PHE A 1 87 ? -12.620 9.044 18.340 1.00 51.06 87 PHE A CA 1
ATOM 671 C C . PHE A 1 87 ? -12.888 10.165 19.365 1.00 51.06 87 PHE A C 1
ATOM 673 O O . PHE A 1 87 ? -14.042 10.483 19.625 1.00 51.06 87 PHE A O 1
ATOM 680 N N . GLY A 1 88 ? -11.847 10.754 19.960 1.00 49.19 88 GLY A N 1
ATOM 681 C CA . GLY A 1 88 ? -11.964 11.803 20.972 1.00 49.19 88 GLY A CA 1
ATOM 682 C C . GLY A 1 88 ? -11.916 13.236 20.440 1.00 49.19 88 GLY A C 1
ATOM 683 O O . GLY A 1 88 ? -12.174 14.140 21.222 1.00 49.19 88 GLY A O 1
ATOM 684 N N . ASP A 1 89 ? -11.602 13.462 19.157 1.00 46.69 89 ASP A N 1
ATOM 685 C CA . ASP A 1 89 ? -11.245 14.815 18.692 1.00 46.69 89 ASP A CA 1
ATOM 686 C C . ASP A 1 89 ? -12.177 15.463 17.665 1.00 46.69 89 ASP A C 1
ATOM 688 O O . ASP A 1 89 ? -12.049 16.663 17.451 1.00 46.69 89 ASP A O 1
ATOM 692 N N . VAL A 1 90 ? -13.109 14.763 17.007 1.00 43.97 90 VAL A N 1
ATOM 693 C CA . VAL A 1 90 ? -13.937 15.430 15.981 1.00 43.97 90 VAL A CA 1
ATOM 694 C C . VAL A 1 90 ? -15.345 14.836 15.896 1.00 43.97 90 VAL A C 1
ATOM 696 O O . VAL A 1 90 ? -15.636 13.971 15.070 1.00 43.97 90 VAL A O 1
ATOM 699 N N . CYS A 1 91 ? -16.256 15.373 16.711 1.00 38.97 91 CYS A N 1
ATOM 700 C CA . CYS A 1 91 ? -17.576 15.718 16.183 1.00 38.97 91 CYS A CA 1
ATOM 701 C C . CYS A 1 91 ? -17.360 16.736 15.049 1.00 38.97 91 CYS A C 1
ATOM 703 O O . CYS A 1 91 ? -16.610 17.687 15.237 1.00 38.97 91 CYS A O 1
ATOM 705 N N . ASN A 1 92 ? -18.034 16.558 13.912 1.00 44.53 92 ASN A N 1
ATOM 706 C CA . ASN A 1 92 ? -18.026 17.428 12.722 1.00 44.53 92 ASN A CA 1
ATOM 707 C C . ASN A 1 92 ? -16.820 17.317 11.780 1.00 44.53 92 ASN A C 1
ATOM 709 O O . ASN A 1 92 ? -15.897 18.118 11.833 1.00 44.53 92 ASN A O 1
ATOM 713 N N . SER A 1 93 ? -16.896 16.388 10.828 1.00 43.91 93 SER A N 1
ATOM 714 C CA . SER A 1 93 ? -16.593 16.662 9.411 1.00 43.91 93 SER A CA 1
ATOM 715 C C . SER A 1 93 ? -16.778 15.363 8.620 1.00 43.91 93 SER A C 1
ATOM 717 O O . SER A 1 93 ? -15.847 14.593 8.400 1.00 43.91 93 SER A O 1
ATOM 719 N N . TRP A 1 94 ? -18.031 15.083 8.262 1.00 42.75 94 TRP A N 1
ATOM 720 C CA . TRP A 1 94 ? -18.422 14.031 7.312 1.00 42.75 94 TRP A CA 1
ATOM 721 C C . TRP A 1 94 ? -19.046 14.661 6.056 1.00 42.75 94 TRP A C 1
ATOM 723 O O . TRP A 1 94 ? -19.923 14.068 5.437 1.00 42.75 94 TRP A O 1
ATOM 733 N N . SER A 1 95 ? -18.633 15.882 5.701 1.00 43.38 95 SER A N 1
ATOM 734 C CA . SER A 1 95 ? -19.319 16.681 4.674 1.00 43.38 95 SER A CA 1
ATOM 735 C C . SER A 1 95 ? -18.511 16.931 3.404 1.00 43.38 95 SER A C 1
ATOM 737 O O . SER A 1 95 ? -19.058 17.513 2.477 1.00 43.38 95 SER A O 1
ATOM 739 N N . GLU A 1 96 ? -17.240 16.529 3.334 1.00 41.31 96 GLU A N 1
ATOM 740 C CA . GLU A 1 96 ? -16.397 16.812 2.163 1.00 41.31 96 GLU A CA 1
ATOM 741 C C . GLU A 1 96 ? -15.413 15.661 1.897 1.00 41.31 96 GLU A C 1
ATOM 743 O O . GLU A 1 96 ? -14.218 15.760 2.179 1.00 41.31 96 GLU A O 1
ATOM 748 N N . TRP A 1 97 ? -15.929 14.546 1.375 1.00 43.12 97 TRP A N 1
ATOM 749 C CA . TRP A 1 97 ? -15.150 13.542 0.641 1.00 43.12 97 TRP A CA 1
ATOM 750 C C . TRP A 1 97 ? -15.909 13.110 -0.606 1.00 43.12 97 TRP A C 1
ATOM 752 O O . TRP A 1 97 ? -17.132 12.881 -0.486 1.00 43.12 97 TRP A O 1
#

Radius of gyration: 15.1 Å; chains: 1; bounding box: 35×28×42 Å

Foldseek 3Di:
DDKDKDKDKALAQLVVVLVVVVVVCVVPQWDWPDWDWDQDPQKIWIWTWTWHADPPQRKIKIKIKIWIGRNPGSIIMIMIMIDIDGPPPDDDDPDDD

pLDDT: mean 76.79, std 13.87, range [38.97, 90.25]

Secondary structure (DSSP, 8-state):
-EEEEEEEEESS-HHHHHHHHHHHHHHTT-EEEEEEEEEETTEEEEEEEEEEE-TTT--EEEEEEEEEEETTSS-EEEEEEEEEE-TTS-S---S--

Sequence (97 aa):
MDVTRNELVLHWNPRVLFSKIKAFFATRNFHIVEAKADTVSGIFSGAIKGLAEGKHTGKRVAVRIFITGPEGGNKAKVKCFVTIQTFGDVCNSWSEW